Protein AF-A0AA89Q147-F1 (afdb_monomer_lite)

Secondary structure (DSSP, 8-state):
-------BPPPEEEEEEEEEEEEPTT-TTS--EEEEEEEEEEEE--B-S-EEEE--EEEEEE-TT--EEEEEEE--EEEE---

pLDDT: mean 88.02, std 11.11, range [34.19, 97.88]

Structure (mmCIF, N/CA/C/O backbone):
data_AF-A0AA89Q147-F1
#
_entry.id   AF-A0AA89Q147-F1
#
loop_
_atom_site.group_PDB
_atom_site.id
_atom_site.type_symbol
_atom_site.label_atom_id
_atom_site.label_alt_id
_atom_site.label_comp_id
_atom_site.label_asym_id
_atom_site.label_entity_id
_atom_site.label_seq_id
_atom_site.pdbx_PDB_ins_code
_atom_site.Cartn_x
_atom_site.Cartn_y
_atom_site.Cartn_z
_atom_site.occupancy
_atom_site.B_iso_or_equiv
_atom_site.auth_seq_id
_atom_site.auth_comp_id
_atom_site.auth_asym_id
_atom_site.auth_atom_id
_atom_site.pdbx_PDB_model_num
ATOM 1 N N . MET A 1 1 ? -23.655 -8.949 12.780 1.00 34.19 1 MET A N 1
ATOM 2 C CA . MET A 1 1 ? -22.456 -8.680 11.961 1.00 34.19 1 MET A CA 1
ATOM 3 C C . MET A 1 1 ? -21.686 -7.578 12.658 1.00 34.19 1 MET A C 1
ATOM 5 O O . MET A 1 1 ? -22.223 -6.488 12.790 1.00 34.19 1 MET A O 1
ATOM 9 N N . SER A 1 2 ? -20.524 -7.895 13.229 1.00 43.88 2 SER A N 1
ATOM 10 C CA . SER A 1 2 ? -19.676 -6.898 13.887 1.00 43.88 2 SER A CA 1
ATOM 11 C C . SER A 1 2 ? -19.119 -5.982 12.804 1.00 43.88 2 SER A C 1
ATOM 13 O O . SER A 1 2 ? -18.381 -6.449 11.944 1.00 43.88 2 SER A O 1
ATOM 15 N N . SER A 1 3 ? -19.525 -4.714 12.780 1.00 56.97 3 SER A N 1
ATOM 16 C CA . SER A 1 3 ? -18.824 -3.714 11.982 1.00 56.97 3 SER A CA 1
ATOM 17 C C . SER A 1 3 ? -17.451 -3.538 12.618 1.00 56.97 3 SER A C 1
ATOM 19 O O . SER A 1 3 ? -17.375 -2.993 13.723 1.00 56.97 3 SER A O 1
ATOM 21 N N . ASP A 1 4 ? -16.393 -4.031 11.974 1.00 62.47 4 ASP A N 1
ATOM 22 C CA . ASP A 1 4 ? -15.039 -3.795 12.465 1.00 62.47 4 ASP A CA 1
ATOM 23 C C . ASP A 1 4 ? -14.848 -2.300 12.735 1.00 62.47 4 ASP A C 1
ATOM 25 O O . ASP A 1 4 ? -15.313 -1.454 11.953 1.00 62.47 4 ASP A O 1
ATOM 29 N N . PRO A 1 5 ? -14.234 -1.935 13.872 1.00 68.38 5 PRO A N 1
ATOM 30 C CA . PRO A 1 5 ? -14.065 -0.542 14.213 1.00 68.38 5 PRO A CA 1
ATOM 31 C C . PRO A 1 5 ? -13.223 0.107 13.119 1.00 68.38 5 PRO A C 1
ATOM 33 O O . PRO A 1 5 ? -12.048 -0.194 12.960 1.00 68.38 5 PRO A O 1
ATOM 36 N N . GLN A 1 6 ? -13.821 1.026 12.359 1.00 84.19 6 GLN A N 1
ATOM 37 C CA . GLN A 1 6 ? -13.076 1.791 11.366 1.00 84.19 6 GLN A CA 1
ATOM 38 C C . GLN A 1 6 ? -12.031 2.650 12.108 1.00 84.19 6 GLN A C 1
ATOM 40 O O . GLN A 1 6 ? -12.388 3.653 12.737 1.00 84.19 6 GLN A O 1
ATOM 45 N N . LEU A 1 7 ? -10.769 2.205 12.114 1.00 94.44 7 LEU A N 1
ATOM 46 C CA . LEU A 1 7 ? -9.650 2.879 12.791 1.00 94.44 7 LEU A CA 1
ATOM 47 C C . LEU A 1 7 ? -8.959 3.904 11.886 1.00 94.44 7 LEU A C 1
ATOM 49 O O . LEU A 1 7 ? -8.338 4.840 12.380 1.00 94.44 7 LEU A O 1
ATOM 53 N N . ILE A 1 8 ? -9.101 3.755 10.569 1.00 93.38 8 ILE A N 1
ATOM 54 C CA . ILE A 1 8 ? -8.544 4.635 9.536 1.00 93.38 8 ILE A CA 1
ATOM 55 C C . ILE A 1 8 ? -9.654 5.151 8.613 1.00 93.38 8 ILE A C 1
ATOM 57 O O . ILE A 1 8 ? -10.732 4.563 8.528 1.00 93.38 8 ILE A O 1
ATOM 61 N N . ARG A 1 9 ? -9.427 6.253 7.897 1.00 93.69 9 ARG A N 1
ATOM 62 C CA . ARG A 1 9 ? -10.293 6.633 6.763 1.00 93.69 9 ARG A CA 1
ATOM 63 C C . ARG A 1 9 ? -10.196 5.589 5.644 1.00 93.69 9 ARG A C 1
ATOM 65 O O . ARG A 1 9 ? -9.217 4.849 5.574 1.00 93.69 9 ARG A O 1
ATOM 72 N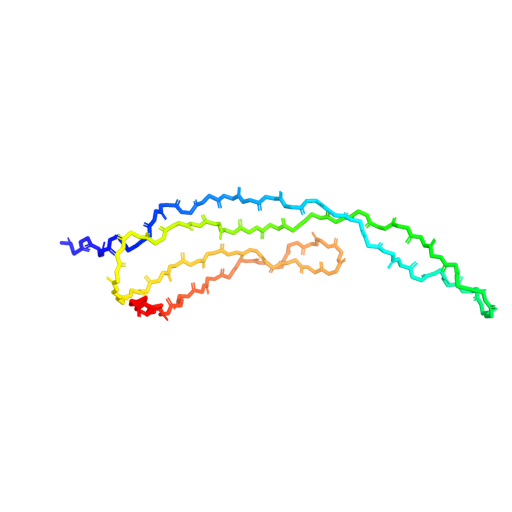 N . THR A 1 10 ? -11.192 5.535 4.761 1.00 90.50 10 THR A N 1
ATOM 73 C CA . THR A 1 10 ? -11.059 4.762 3.518 1.00 90.50 10 THR A CA 1
ATOM 74 C C . THR A 1 10 ? -9.782 5.212 2.803 1.00 90.50 10 THR A C 1
ATOM 76 O O . THR A 1 10 ? -9.641 6.418 2.598 1.00 90.50 10 THR A O 1
ATOM 79 N N . PRO A 1 11 ? -8.835 4.304 2.500 1.00 91.94 11 PRO A N 1
ATOM 80 C CA . PRO A 1 11 ? -7.607 4.692 1.829 1.00 91.94 11 PRO A CA 1
ATOM 81 C C . PRO A 1 11 ? -7.872 5.254 0.434 1.00 91.94 11 PRO A C 1
ATOM 83 O O . PRO A 1 11 ? -8.761 4.788 -0.278 1.00 91.94 11 PRO A O 1
ATOM 86 N N . GLU A 1 12 ? -7.058 6.221 0.042 1.00 94.00 12 GLU A N 1
ATOM 87 C CA . GLU A 1 12 ? -7.033 6.806 -1.293 1.00 94.00 12 GLU A CA 1
ATOM 88 C C . GLU A 1 12 ? -5.769 6.340 -2.023 1.00 94.00 12 GLU A C 1
ATOM 90 O O . GLU A 1 12 ? -4.753 6.032 -1.394 1.00 94.00 12 GLU A O 1
ATOM 95 N N . ILE A 1 13 ? -5.839 6.256 -3.352 1.00 92.44 13 ILE A N 1
ATOM 96 C CA . ILE A 1 13 ? -4.669 5.952 -4.180 1.00 92.44 13 ILE A CA 1
ATOM 97 C C . ILE A 1 13 ? -3.898 7.252 -4.394 1.00 92.44 13 ILE A C 1
ATOM 99 O O . ILE A 1 13 ? -4.444 8.217 -4.924 1.00 92.44 13 ILE A O 1
ATOM 103 N N . GLU A 1 14 ? -2.627 7.255 -4.014 1.00 94.44 14 GLU A N 1
ATOM 104 C CA . GLU A 1 14 ? -1.682 8.331 -4.297 1.00 94.44 14 GLU A CA 1
ATOM 105 C C . GLU A 1 14 ? -0.644 7.828 -5.302 1.00 94.44 14 GLU A C 1
ATOM 107 O O . GLU A 1 14 ? -0.085 6.743 -5.135 1.00 94.44 14 GLU A O 1
ATOM 112 N N . VAL A 1 15 ? -0.402 8.611 -6.355 1.00 93.62 15 VAL A N 1
ATOM 113 C CA . VAL A 1 15 ? 0.629 8.328 -7.358 1.00 93.62 15 VAL A CA 1
ATOM 114 C C . VAL A 1 15 ? 1.701 9.400 -7.254 1.00 93.62 15 VAL A C 1
ATOM 116 O O . VAL A 1 15 ? 1.402 10.588 -7.381 1.00 93.62 15 VAL A O 1
ATOM 119 N N . VAL A 1 16 ? 2.941 8.982 -7.020 1.00 92.31 16 VAL A N 1
ATOM 120 C CA . VAL A 1 16 ? 4.101 9.874 -6.947 1.00 92.31 16 VAL A CA 1
ATOM 121 C C . VAL A 1 16 ? 4.982 9.618 -8.156 1.00 92.31 16 VAL A C 1
ATOM 123 O O . VAL A 1 16 ? 5.509 8.522 -8.336 1.00 92.31 16 VAL A O 1
ATOM 126 N N . GLU A 1 17 ? 5.144 10.637 -8.992 1.00 93.44 17 GLU A N 1
ATOM 127 C CA . GLU A 1 17 ? 6.023 10.579 -10.156 1.00 93.44 17 GLU A CA 1
ATOM 128 C C . GLU A 1 17 ? 7.421 11.085 -9.803 1.00 93.44 17 GLU A C 1
ATOM 130 O O . GLU A 1 17 ? 7.583 12.091 -9.110 1.00 93.44 17 GLU A O 1
ATOM 135 N N . GLY A 1 18 ? 8.440 10.405 -10.317 1.00 88.88 18 GLY A N 1
ATOM 136 C CA . GLY A 1 18 ? 9.828 10.769 -10.086 1.00 88.88 18 GLY A CA 1
ATOM 137 C C . GLY A 1 18 ? 10.723 10.483 -11.280 1.00 88.88 18 GLY A C 1
ATOM 138 O O . GLY A 1 18 ? 10.313 9.919 -12.299 1.00 88.88 18 GLY A O 1
ATOM 139 N N . VAL A 1 19 ? 11.977 10.907 -11.146 1.00 89.12 19 VAL A N 1
ATOM 140 C CA . VAL A 1 19 ? 13.033 10.676 -12.129 1.00 89.12 19 VAL A CA 1
ATOM 141 C C . VAL A 1 19 ? 14.251 10.130 -11.400 1.00 89.12 19 VAL A C 1
ATOM 143 O O . VAL A 1 19 ? 14.755 10.782 -10.487 1.00 89.12 19 VAL A O 1
ATOM 146 N N . HIS A 1 20 ? 14.737 8.957 -11.804 1.00 84.44 20 HIS A N 1
ATOM 147 C CA . HIS A 1 20 ? 15.952 8.362 -11.248 1.00 84.44 20 HIS A CA 1
ATOM 148 C C . HIS A 1 20 ? 17.056 8.293 -12.319 1.00 84.44 20 HIS A C 1
ATOM 150 O O . HIS A 1 20 ? 16.766 7.891 -13.452 1.00 84.44 20 HIS A O 1
ATOM 156 N N . PRO A 1 21 ? 18.308 8.696 -12.013 1.00 87.31 21 PRO A N 1
ATOM 157 C CA . PRO A 1 21 ? 19.449 8.408 -12.878 1.00 87.31 21 PRO A CA 1
ATOM 158 C C . PRO A 1 21 ? 19.728 6.904 -12.989 1.00 87.31 21 PRO A C 1
ATOM 160 O O . PRO A 1 21 ? 19.851 6.212 -11.981 1.00 87.31 21 PRO A O 1
ATOM 163 N N . LEU A 1 22 ? 19.905 6.430 -14.217 1.00 84.62 22 LEU A N 1
ATOM 164 C CA . LEU A 1 22 ? 20.413 5.107 -14.554 1.00 84.62 22 LEU A CA 1
ATOM 165 C C . LEU A 1 22 ? 21.820 5.243 -15.144 1.00 84.62 22 LEU A C 1
ATOM 167 O O . LEU A 1 22 ? 22.010 6.069 -16.041 1.00 84.62 22 LEU A O 1
ATOM 171 N N . PRO A 1 23 ? 22.806 4.454 -14.687 1.00 83.94 23 PRO A N 1
ATOM 172 C CA . PRO A 1 23 ? 24.125 4.429 -15.305 1.00 83.94 23 PRO A CA 1
ATOM 173 C C . PRO A 1 23 ? 24.021 4.065 -16.784 1.00 83.94 23 PRO A C 1
ATOM 175 O O . PRO A 1 23 ? 23.279 3.152 -17.151 1.00 83.94 23 PRO A O 1
ATOM 178 N N . LYS A 1 24 ? 24.789 4.752 -17.627 1.00 83.88 24 LYS A N 1
ATOM 179 C CA . LYS A 1 24 ? 24.880 4.401 -19.040 1.00 83.88 24 LYS A CA 1
ATOM 180 C C . LYS A 1 24 ? 25.900 3.278 -19.227 1.00 83.88 24 LYS A C 1
ATOM 182 O O . LYS A 1 24 ? 27.057 3.405 -18.832 1.00 83.88 24 LYS A O 1
ATOM 187 N N . GLU A 1 25 ? 25.481 2.161 -19.818 1.00 80.19 25 GLU A N 1
ATOM 188 C CA . GLU A 1 25 ? 26.412 1.075 -20.138 1.00 80.19 25 GLU A CA 1
ATOM 189 C C . GLU A 1 25 ? 27.471 1.550 -21.149 1.00 80.19 25 GLU A C 1
ATOM 191 O O . GLU A 1 25 ? 27.171 2.274 -22.099 1.00 80.19 25 GLU A O 1
ATOM 196 N N . GLY A 1 26 ? 28.728 1.145 -20.942 1.00 79.06 26 GLY A N 1
ATOM 197 C CA . GLY A 1 26 ? 29.842 1.455 -21.846 1.00 79.06 26 GLY A CA 1
ATOM 198 C C . GLY A 1 26 ? 30.577 2.775 -21.584 1.00 79.06 26 GLY A C 1
ATOM 199 O O . GLY A 1 26 ? 31.484 3.109 -22.344 1.00 79.06 26 GLY A O 1
ATOM 200 N N . THR A 1 27 ? 30.250 3.519 -20.521 1.00 74.12 27 THR A N 1
ATOM 201 C CA . THR A 1 27 ? 30.940 4.777 -20.170 1.00 74.12 27 THR A CA 1
ATOM 202 C C . THR A 1 27 ? 31.941 4.591 -19.027 1.00 74.12 27 THR A C 1
ATOM 204 O O . THR A 1 27 ? 31.880 5.258 -17.993 1.00 74.12 27 THR A O 1
ATOM 207 N N . GLU A 1 28 ? 32.883 3.662 -19.187 1.00 76.06 28 GLU A N 1
ATOM 208 C CA . GLU A 1 28 ? 33.956 3.472 -18.206 1.00 76.06 28 GLU A CA 1
ATOM 209 C C . GLU A 1 28 ? 34.826 4.739 -18.09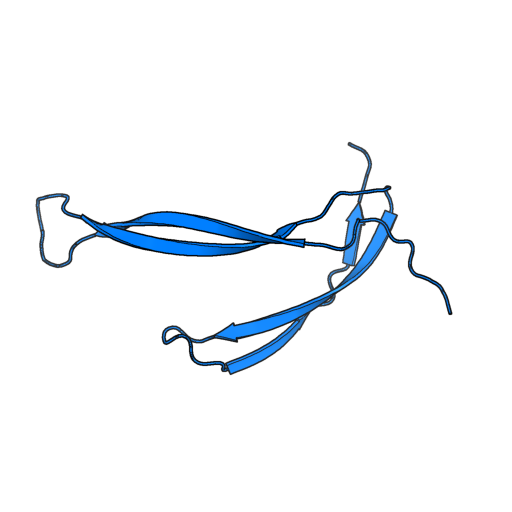4 1.00 76.06 28 GLU A C 1
ATOM 211 O O . GLU A 1 28 ? 35.283 5.304 -19.088 1.00 76.06 28 GLU A O 1
ATOM 216 N N . GLY A 1 29 ? 35.038 5.221 -16.865 1.00 72.69 29 GLY A N 1
ATOM 217 C CA . GLY A 1 29 ? 35.866 6.400 -16.585 1.00 72.69 29 GLY A CA 1
ATOM 218 C C . GLY A 1 29 ? 35.170 7.760 -16.729 1.00 72.69 29 GLY A C 1
ATOM 219 O O . GLY A 1 29 ? 35.812 8.785 -16.490 1.00 72.69 29 GLY A O 1
ATOM 220 N N . ARG A 1 30 ? 33.872 7.805 -17.072 1.00 75.38 30 ARG A N 1
ATOM 221 C CA . ARG A 1 30 ? 33.055 9.034 -17.060 1.00 75.38 30 ARG A CA 1
ATOM 222 C C . ARG A 1 30 ? 31.673 8.751 -16.459 1.00 75.38 30 ARG A C 1
ATOM 224 O O . ARG A 1 30 ? 31.005 7.837 -16.930 1.00 75.38 30 ARG A O 1
ATOM 231 N N . PRO A 1 31 ? 31.216 9.509 -15.445 1.00 69.81 31 PRO A N 1
ATOM 232 C CA . PRO A 1 31 ? 29.897 9.306 -14.856 1.00 69.81 31 PRO A CA 1
ATOM 233 C C . PRO A 1 31 ? 28.814 9.867 -15.789 1.00 69.81 31 PRO A C 1
ATOM 235 O O . PRO A 1 31 ? 28.334 10.983 -15.604 1.00 69.81 31 PRO A O 1
ATOM 238 N N . GLU A 1 32 ? 28.457 9.104 -16.820 1.00 84.94 32 GLU A N 1
ATOM 239 C CA . GLU A 1 32 ? 27.300 9.386 -17.667 1.00 84.94 32 GLU A CA 1
ATOM 240 C C . GLU A 1 32 ? 26.078 8.609 -17.168 1.00 84.94 32 GLU A C 1
ATOM 242 O O . GLU A 1 32 ? 26.167 7.451 -16.749 1.00 84.94 32 GLU A O 1
ATOM 247 N N . PHE A 1 33 ? 24.918 9.258 -17.215 1.00 83.44 33 PHE A N 1
ATOM 248 C CA . PHE A 1 33 ? 23.648 8.682 -16.797 1.00 83.44 33 PHE A CA 1
ATOM 249 C C . PHE A 1 33 ? 22.530 9.079 -17.759 1.00 83.44 33 PHE A C 1
ATOM 251 O O . PHE A 1 33 ? 22.540 10.167 -18.338 1.00 83.44 33 PHE A O 1
ATOM 258 N N . GLU A 1 34 ? 21.546 8.200 -17.890 1.00 87.69 34 GLU A N 1
ATOM 259 C CA . GLU A 1 34 ? 20.250 8.489 -18.498 1.00 87.69 34 GLU A CA 1
ATOM 260 C C . GLU A 1 34 ? 19.203 8.663 -17.396 1.00 87.69 34 GLU A C 1
ATOM 262 O O . GLU A 1 34 ? 19.400 8.234 -16.261 1.00 87.69 34 GLU A O 1
ATOM 267 N N . THR A 1 35 ? 18.088 9.325 -17.691 1.00 86.50 35 THR A N 1
ATOM 268 C CA . THR A 1 35 ? 17.012 9.513 -16.715 1.00 86.50 35 THR A CA 1
ATOM 269 C C . THR A 1 35 ? 15.829 8.619 -17.043 1.00 86.50 35 THR A C 1
ATOM 271 O O . THR A 1 35 ? 15.313 8.622 -18.159 1.00 86.50 35 THR A O 1
ATOM 274 N N . GLN A 1 36 ? 15.363 7.866 -16.049 1.00 85.12 36 GLN A N 1
ATOM 275 C CA . GLN A 1 36 ? 14.153 7.063 -16.159 1.00 85.12 36 GLN A CA 1
ATOM 276 C C . GLN A 1 36 ? 13.041 7.684 -15.319 1.00 85.12 36 GLN A C 1
ATOM 278 O O . GLN A 1 36 ? 13.215 7.938 -14.127 1.00 85.12 36 GLN A O 1
ATOM 283 N N . ARG A 1 37 ? 11.884 7.915 -15.949 1.00 89.56 37 ARG A N 1
ATOM 284 C CA . ARG A 1 37 ? 10.652 8.281 -15.241 1.00 89.56 37 ARG A CA 1
ATOM 285 C C . ARG A 1 37 ? 10.057 7.047 -14.576 1.00 89.56 37 ARG A C 1
ATOM 287 O O . ARG A 1 37 ? 9.967 5.996 -15.211 1.00 89.56 37 ARG A O 1
ATOM 294 N N . TYR A 1 38 ? 9.605 7.201 -13.342 1.00 87.88 38 TYR A N 1
ATOM 295 C CA . TYR A 1 38 ? 8.862 6.175 -12.617 1.00 87.88 38 TYR A CA 1
ATOM 296 C C . TYR A 1 38 ? 7.622 6.780 -11.950 1.00 87.88 38 TYR A C 1
ATOM 298 O O . TYR A 1 38 ? 7.528 7.998 -11.793 1.00 87.88 38 TYR A O 1
ATOM 306 N N . ALA A 1 39 ? 6.670 5.916 -11.596 1.00 88.50 39 ALA A N 1
ATOM 307 C CA . ALA A 1 39 ? 5.456 6.278 -10.875 1.00 88.50 39 ALA A CA 1
ATOM 308 C C . ALA A 1 39 ? 5.198 5.249 -9.769 1.00 88.50 39 ALA A C 1
ATOM 310 O O . ALA A 1 39 ? 4.845 4.098 -10.050 1.00 88.50 39 ALA A O 1
ATOM 311 N N . ASP A 1 40 ? 5.362 5.671 -8.521 1.00 89.88 40 ASP A N 1
ATOM 312 C CA . ASP A 1 40 ? 5.072 4.853 -7.350 1.00 89.88 40 ASP A CA 1
ATOM 313 C C . ASP A 1 40 ? 3.603 5.005 -6.960 1.00 89.88 40 ASP A C 1
ATOM 315 O O . ASP A 1 40 ? 3.047 6.100 -7.006 1.00 89.88 40 ASP A O 1
ATOM 319 N N . HIS A 1 41 ? 2.969 3.892 -6.595 1.00 90.31 41 HIS A N 1
ATOM 320 C CA . HIS A 1 41 ? 1.556 3.846 -6.230 1.00 90.31 41 HIS A CA 1
ATOM 321 C C . HIS A 1 41 ? 1.429 3.457 -4.760 1.00 90.31 41 HIS A C 1
ATOM 323 O O . HIS A 1 41 ? 1.891 2.390 -4.352 1.00 90.31 41 HIS A O 1
ATOM 329 N N . TYR A 1 42 ? 0.765 4.302 -3.978 1.00 92.19 42 TYR A N 1
ATOM 330 C CA . TYR A 1 42 ? 0.563 4.115 -2.547 1.00 92.19 42 TYR A CA 1
ATOM 331 C C . TYR A 1 42 ? -0.924 4.097 -2.208 1.00 92.19 42 TYR A C 1
ATOM 333 O O . TYR A 1 42 ? -1.725 4.814 -2.806 1.00 92.19 42 TYR A O 1
ATOM 341 N N . TRP A 1 43 ? -1.285 3.326 -1.184 1.00 92.00 43 TRP A N 1
ATOM 342 C CA . TRP A 1 43 ? -2.527 3.552 -0.453 1.00 92.00 43 TRP A CA 1
ATOM 343 C C . TRP A 1 43 ? -2.240 4.469 0.727 1.00 92.00 43 TRP A C 1
ATOM 345 O O . TRP A 1 43 ? -1.491 4.106 1.636 1.00 92.00 43 TRP A O 1
ATOM 355 N N . ARG A 1 44 ? -2.857 5.647 0.730 1.00 94.88 44 ARG A N 1
ATOM 356 C CA . ARG A 1 44 ? -2.731 6.627 1.807 1.00 94.88 44 ARG A CA 1
ATOM 357 C C . ARG A 1 44 ? -4.013 6.712 2.609 1.00 94.88 44 ARG A C 1
ATOM 359 O O . ARG A 1 44 ? -5.111 6.688 2.068 1.00 94.88 44 ARG A O 1
ATOM 366 N N . THR A 1 45 ? -3.879 6.851 3.921 1.00 93.94 45 THR A N 1
ATOM 367 C CA . THR A 1 45 ? -5.014 7.041 4.825 1.00 93.94 45 THR A CA 1
ATOM 368 C C . THR A 1 45 ? -4.625 7.907 6.022 1.00 93.94 45 THR A C 1
ATOM 370 O O . THR A 1 45 ? -3.457 8.231 6.229 1.00 93.94 45 THR A O 1
ATOM 373 N N . THR A 1 46 ? -5.615 8.286 6.824 1.00 95.00 46 THR A N 1
ATOM 374 C CA . THR A 1 46 ? -5.437 8.994 8.093 1.00 95.00 46 THR A CA 1
ATOM 375 C C . THR A 1 46 ? -6.016 8.160 9.224 1.00 95.00 46 THR A C 1
ATOM 377 O O . THR A 1 46 ? -7.162 7.702 9.140 1.00 95.00 46 THR A O 1
ATOM 380 N N . VAL A 1 47 ? -5.239 8.002 10.296 1.00 94.56 47 VAL A N 1
ATOM 381 C CA . VAL A 1 47 ? -5.686 7.381 11.546 1.00 94.56 47 VAL A CA 1
ATOM 382 C C . VAL A 1 47 ? -6.804 8.221 12.165 1.00 94.56 47 VAL A C 1
ATOM 384 O O . VAL A 1 47 ? -6.687 9.438 12.286 1.00 94.56 47 VAL A O 1
ATOM 387 N N . LYS A 1 48 ? -7.907 7.573 12.546 1.00 94.69 48 LYS 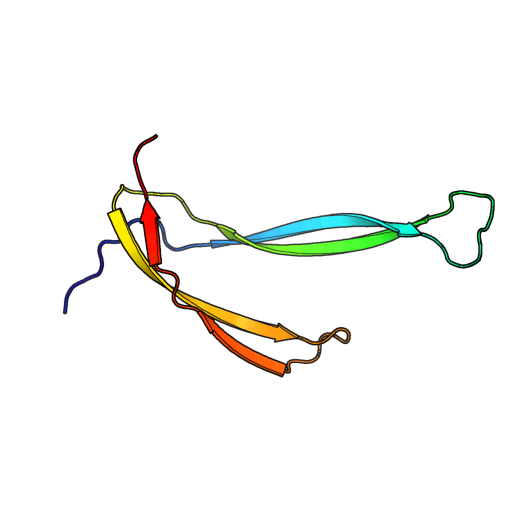A N 1
ATOM 388 C CA . LYS A 1 48 ? -9.032 8.190 13.265 1.00 94.69 48 LYS A CA 1
ATOM 389 C C . LYS A 1 48 ? -8.953 7.960 14.771 1.00 94.69 48 LYS A C 1
ATOM 391 O O . LYS A 1 48 ? -9.402 8.813 15.527 1.00 94.69 48 LYS A O 1
ATOM 396 N N . ARG A 1 49 ? -8.469 6.789 15.193 1.00 94.12 49 ARG A N 1
ATOM 397 C CA . ARG A 1 49 ? -8.404 6.374 16.601 1.00 94.12 49 ARG A CA 1
ATOM 398 C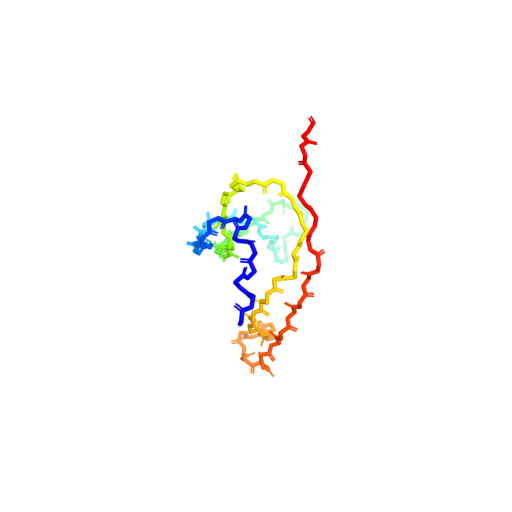 C . ARG A 1 49 ? -7.442 5.191 16.793 1.00 94.12 49 ARG A C 1
ATOM 400 O O . ARG A 1 49 ? -7.286 4.415 15.846 1.00 94.12 49 ARG A O 1
ATOM 407 N N . PRO A 1 50 ? -6.864 5.020 17.994 1.00 95.81 50 PRO A N 1
ATOM 408 C CA . PRO A 1 50 ? -6.103 3.827 18.362 1.00 95.81 50 PRO A CA 1
ATOM 409 C C . PRO A 1 50 ? -6.948 2.548 18.307 1.00 95.81 50 PRO A C 1
ATOM 411 O O . PRO A 1 50 ? -8.180 2.589 18.392 1.00 95.81 50 PRO A O 1
ATOM 414 N N . GLY A 1 51 ? -6.285 1.398 18.193 1.00 95.00 51 GLY A N 1
ATOM 415 C CA . GLY A 1 51 ? -6.937 0.091 18.208 1.00 95.00 51 GLY A CA 1
ATOM 416 C C . GLY A 1 51 ? -6.156 -0.993 17.472 1.00 95.00 51 GLY A C 1
ATOM 417 O O . GLY A 1 51 ? -5.029 -0.786 17.026 1.00 95.00 51 GLY A O 1
ATOM 418 N N . LYS A 1 52 ? -6.776 -2.168 17.343 1.00 94.88 52 LYS A N 1
ATOM 419 C CA . LYS A 1 52 ? -6.215 -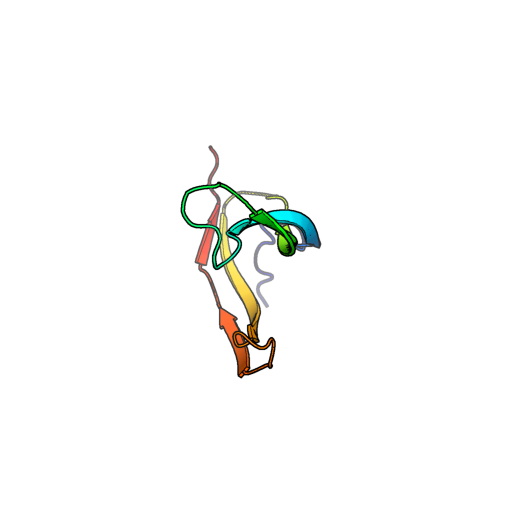3.336 16.654 1.00 94.88 52 LYS A CA 1
ATOM 420 C C . LYS A 1 52 ? -7.227 -3.871 15.656 1.00 94.88 52 LYS A C 1
ATOM 422 O O . LYS A 1 52 ? -8.404 -3.980 15.995 1.00 94.88 52 LYS A O 1
ATOM 427 N N . VAL A 1 53 ? -6.786 -4.182 14.443 1.00 93.38 53 VAL A N 1
ATOM 428 C CA . VAL A 1 53 ? -7.669 -4.634 13.360 1.00 93.38 53 VAL A CA 1
ATOM 429 C C . VAL A 1 53 ? -6.879 -5.407 12.304 1.00 93.38 53 VAL A C 1
ATOM 431 O O . VAL A 1 53 ? -5.696 -5.139 12.088 1.00 93.38 53 VAL A O 1
ATOM 434 N N . VAL A 1 54 ? -7.535 -6.364 11.648 1.00 92.94 54 VAL A N 1
ATOM 435 C CA . VAL A 1 54 ? -7.022 -7.006 10.431 1.00 92.94 54 VAL A CA 1
ATOM 436 C C . VAL A 1 54 ? -7.572 -6.245 9.231 1.00 92.94 54 VAL A C 1
ATOM 438 O O . VAL A 1 54 ? -8.781 -6.057 9.128 1.00 92.94 54 VAL A O 1
ATOM 441 N N . TYR A 1 55 ? -6.700 -5.800 8.331 1.00 90.00 55 TYR A N 1
ATOM 442 C CA . TYR A 1 55 ? -7.126 -5.266 7.035 1.00 90.00 55 TYR A CA 1
ATOM 443 C C . TYR A 1 55 ? -6.961 -6.317 5.952 1.00 90.00 55 TYR A C 1
ATOM 445 O O . TYR A 1 55 ? -6.157 -7.225 6.103 1.00 90.00 55 TYR A O 1
ATOM 453 N N . HIS A 1 56 ? -7.688 -6.156 4.851 1.00 90.88 56 HIS A N 1
ATOM 454 C CA . HIS A 1 56 ? -7.629 -7.051 3.702 1.00 90.88 56 HIS A CA 1
ATOM 455 C C . HIS A 1 56 ? -7.151 -6.264 2.484 1.00 90.88 56 HIS A C 1
ATOM 457 O O . HIS A 1 56 ? -7.860 -5.381 1.995 1.00 90.88 56 HIS A O 1
ATOM 463 N N . PHE A 1 57 ? -5.949 -6.568 1.999 1.00 89.25 57 PHE A N 1
ATOM 464 C CA . PHE A 1 57 ? -5.374 -5.948 0.807 1.00 89.25 57 PHE A CA 1
ATOM 465 C C . PHE A 1 57 ? -5.320 -6.953 -0.333 1.00 89.25 57 PHE A C 1
ATOM 467 O O . PHE A 1 57 ? -4.916 -8.094 -0.143 1.00 89.25 57 PHE A O 1
ATOM 474 N N . SER A 1 58 ? -5.688 -6.516 -1.535 1.00 92.62 58 SER A N 1
ATOM 475 C CA . SER A 1 58 ? -5.523 -7.290 -2.766 1.00 92.62 58 SER A CA 1
ATOM 476 C C . SER A 1 58 ? -4.659 -6.505 -3.739 1.00 92.62 58 SER A C 1
ATOM 478 O O . SER A 1 58 ? -4.898 -5.319 -3.961 1.00 92.62 58 SER A O 1
ATOM 480 N N . PHE A 1 59 ? -3.661 -7.156 -4.323 1.00 92.56 59 PHE A N 1
ATOM 481 C CA . PHE A 1 59 ? -2.779 -6.539 -5.309 1.00 92.56 59 PHE A CA 1
ATOM 482 C C . PHE A 1 59 ? -2.360 -7.536 -6.386 1.00 92.56 59 PHE A C 1
ATOM 484 O O . PHE A 1 59 ? -2.424 -8.753 -6.207 1.00 92.56 59 PHE A O 1
ATOM 491 N N . GLN A 1 60 ? -1.957 -7.001 -7.536 1.00 95.12 60 GLN A N 1
ATOM 492 C CA . GLN A 1 60 ? -1.451 -7.796 -8.648 1.00 95.12 60 GLN A CA 1
ATOM 493 C C . GLN A 1 60 ? 0.059 -8.008 -8.537 1.00 95.12 60 GLN A C 1
ATOM 495 O O . GLN A 1 60 ? 0.789 -7.121 -8.094 1.00 95.12 60 GLN A O 1
ATOM 500 N N . ILE A 1 61 ? 0.529 -9.154 -9.017 1.00 95.69 61 ILE A N 1
ATOM 501 C CA . ILE A 1 61 ? 1.950 -9.422 -9.238 1.00 95.69 61 ILE A CA 1
ATOM 502 C C . ILE A 1 61 ? 2.228 -9.327 -10.735 1.00 95.69 61 ILE A C 1
ATOM 504 O O . ILE A 1 61 ? 1.577 -10.002 -11.537 1.00 95.69 61 ILE A O 1
ATOM 508 N N . LEU A 1 62 ? 3.208 -8.505 -11.105 1.00 94.38 62 LEU A N 1
ATOM 509 C CA . LEU A 1 62 ? 3.713 -8.381 -12.470 1.00 94.38 62 LEU A CA 1
ATOM 510 C C . LEU A 1 62 ? 5.147 -8.919 -12.542 1.00 94.38 62 LEU A C 1
ATOM 512 O O . LEU A 1 62 ? 5.901 -8.796 -11.578 1.00 94.38 62 LEU A O 1
ATOM 516 N N . ASP A 1 63 ? 5.547 -9.489 -13.679 1.00 93.75 63 ASP A N 1
ATOM 517 C CA . ASP A 1 63 ? 6.968 -9.760 -13.933 1.00 93.75 63 ASP A CA 1
ATOM 518 C C . ASP A 1 63 ? 7.734 -8.511 -14.401 1.00 93.75 63 ASP A C 1
ATOM 520 O O . ASP A 1 63 ? 7.171 -7.433 -14.602 1.00 93.75 63 ASP A O 1
ATOM 524 N N . ARG A 1 64 ? 9.043 -8.673 -14.641 1.00 88.81 64 ARG A N 1
ATOM 525 C CA . ARG A 1 64 ? 9.927 -7.612 -15.156 1.00 88.81 64 ARG A CA 1
ATOM 526 C C . ARG A 1 64 ? 9.497 -7.030 -16.512 1.00 88.81 64 ARG A C 1
ATOM 528 O O . ARG A 1 64 ? 9.943 -5.950 -16.879 1.00 88.81 64 ARG A O 1
ATOM 535 N N . HIS A 1 65 ? 8.657 -7.738 -17.265 1.00 92.75 65 HIS A N 1
ATOM 536 C CA . HIS A 1 65 ? 8.107 -7.299 -18.546 1.00 92.75 65 HIS A CA 1
ATOM 537 C C . HIS A 1 65 ? 6.694 -6.711 -18.396 1.00 92.75 65 HIS A C 1
ATOM 539 O O . HIS A 1 65 ? 6.024 -6.473 -19.399 1.00 92.75 65 HIS A O 1
ATOM 545 N N . ARG A 1 66 ? 6.253 -6.442 -17.156 1.00 88.81 66 ARG A N 1
ATOM 546 C CA . ARG A 1 66 ? 4.921 -5.928 -16.803 1.00 88.81 66 ARG A CA 1
ATOM 547 C C . ARG A 1 66 ? 3.778 -6.870 -17.192 1.00 88.81 66 ARG A C 1
ATOM 549 O O . ARG A 1 66 ? 2.644 -6.429 -17.359 1.00 88.81 66 ARG A O 1
ATOM 556 N N . GLN A 1 67 ? 4.048 -8.168 -17.311 1.00 96.38 67 GLN A N 1
ATOM 557 C CA . GLN A 1 67 ? 3.004 -9.157 -17.559 1.00 96.38 67 GLN A CA 1
ATOM 558 C C . GLN A 1 67 ? 2.379 -9.615 -16.245 1.00 96.38 67 GLN A C 1
ATOM 560 O O . GLN A 1 67 ? 3.095 -10.007 -15.321 1.00 96.38 67 GLN A O 1
ATOM 565 N N . LEU A 1 68 ? 1.046 -9.616 -16.192 1.00 96.69 68 LEU A N 1
ATOM 566 C CA . LEU A 1 68 ? 0.284 -10.112 -15.049 1.00 96.69 68 LEU A CA 1
ATOM 567 C C . LEU A 1 68 ? 0.599 -11.588 -14.783 1.00 96.69 68 LEU A C 1
ATOM 569 O O . LEU A 1 68 ? 0.477 -12.426 -15.676 1.00 96.69 68 LEU A O 1
ATOM 573 N N . LYS A 1 69 ? 0.986 -11.901 -13.544 1.00 97.88 69 LYS A N 1
ATOM 574 C CA . LYS A 1 69 ? 1.211 -13.272 -13.058 1.00 97.88 69 LYS A CA 1
ATOM 575 C C . LYS A 1 69 ? 0.121 -13.760 -12.116 1.00 97.88 69 LYS A C 1
ATOM 577 O O . LYS A 1 69 ? -0.014 -14.962 -11.925 1.00 97.88 69 LYS A O 1
ATOM 582 N N . GLY A 1 70 ? -0.677 -12.846 -11.575 1.00 97.44 70 GLY A N 1
ATOM 583 C CA . GLY A 1 70 ? -1.841 -13.173 -10.767 1.00 97.44 70 GLY A CA 1
ATOM 584 C C . GLY A 1 70 ? -2.172 -12.080 -9.766 1.00 97.44 70 GLY A C 1
ATOM 585 O O . GLY A 1 70 ? -1.562 -11.008 -9.763 1.00 97.44 70 GLY A O 1
ATOM 586 N N . TYR A 1 71 ? -3.132 -12.395 -8.905 1.00 97.12 71 TYR A N 1
ATOM 587 C CA . TYR A 1 71 ? -3.561 -11.559 -7.794 1.00 97.12 71 TYR A CA 1
ATOM 588 C C . TYR A 1 71 ? -3.271 -12.280 -6.485 1.00 97.12 71 TYR A C 1
ATOM 590 O O . TYR A 1 71 ? -3.421 -13.499 -6.396 1.00 97.12 71 TYR A O 1
ATOM 598 N N . VAL A 1 72 ? -2.851 -11.522 -5.481 1.00 96.44 72 VAL A N 1
ATOM 599 C CA . VAL A 1 72 ? -2.557 -12.023 -4.140 1.00 96.44 72 VAL A CA 1
ATOM 600 C C . VAL A 1 72 ? -3.346 -11.196 -3.139 1.00 96.44 72 VAL A C 1
ATOM 602 O O . VAL A 1 72 ? -3.505 -9.985 -3.312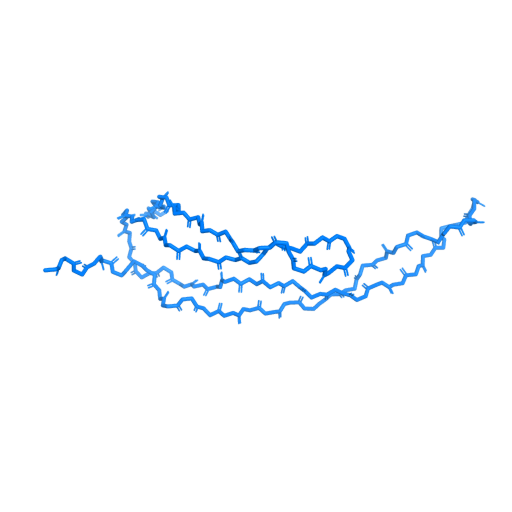 1.00 96.44 72 VAL A O 1
ATOM 605 N N . GLN A 1 73 ? -3.832 -11.866 -2.097 1.00 95.94 73 GLN A N 1
ATOM 606 C CA . GLN A 1 73 ? -4.421 -11.221 -0.935 1.00 95.94 73 GLN A CA 1
ATOM 607 C C . GLN A 1 73 ? -3.446 -11.284 0.242 1.00 95.94 73 GLN A C 1
ATOM 609 O O . GLN A 1 73 ? -2.762 -12.290 0.443 1.00 95.94 73 GLN A O 1
ATOM 614 N N . TRP A 1 74 ? -3.394 -10.209 1.018 1.00 93.12 74 TRP A N 1
ATOM 615 C CA . TRP A 1 74 ? -2.632 -10.125 2.252 1.00 93.12 74 TRP A CA 1
ATOM 616 C C . TRP A 1 74 ? -3.484 -9.506 3.355 1.00 93.12 74 TRP A C 1
ATOM 618 O O . TRP A 1 74 ? -4.055 -8.429 3.168 1.00 93.12 74 TRP A O 1
ATOM 628 N N . ASP A 1 75 ? -3.519 -10.186 4.502 1.00 95.38 75 ASP A N 1
ATOM 629 C CA . ASP A 1 75 ? -4.361 -9.832 5.642 1.00 95.38 75 ASP A CA 1
ATOM 630 C C . ASP A 1 75 ? -3.513 -9.414 6.862 1.00 95.38 75 ASP A C 1
ATOM 632 O O . ASP A 1 75 ? -3.348 -10.196 7.804 1.00 95.38 75 ASP A O 1
ATOM 636 N N . PRO A 1 76 ? -2.885 -8.222 6.864 1.00 93.00 76 PRO A N 1
ATOM 637 C CA . PRO A 1 76 ? -2.057 -7.796 7.982 1.00 93.00 76 PRO A CA 1
ATOM 638 C C . PRO A 1 76 ? -2.886 -7.494 9.227 1.00 93.00 76 PRO A C 1
ATOM 640 O O . PRO A 1 76 ? -3.888 -6.776 9.180 1.00 93.00 76 PRO A O 1
ATOM 643 N N . PHE A 1 77 ? -2.380 -7.952 10.371 1.00 94.75 77 PHE A N 1
ATOM 644 C CA . PHE A 1 77 ? -2.829 -7.494 11.679 1.00 94.75 77 PHE A CA 1
ATOM 645 C C . PHE A 1 77 ? -2.092 -6.203 12.054 1.00 94.75 77 PHE A C 1
ATOM 647 O O . PHE A 1 77 ? -0.877 -6.214 12.258 1.00 94.75 77 PHE A O 1
ATOM 654 N N . ILE A 1 78 ? -2.822 -5.091 12.142 1.00 93.25 78 ILE A N 1
ATOM 655 C CA . ILE A 1 78 ? -2.270 -3.764 12.431 1.00 93.25 78 ILE A CA 1
ATOM 656 C C . ILE A 1 78 ? -2.696 -3.323 13.832 1.00 93.25 78 ILE A C 1
ATOM 658 O O . ILE A 1 78 ? -3.869 -3.404 14.200 1.00 93.25 78 ILE A O 1
ATOM 662 N N . THR A 1 79 ? -1.730 -2.825 14.604 1.00 95.88 79 THR A N 1
ATOM 663 C CA . THR A 1 79 ? -1.945 -2.161 15.895 1.00 95.88 79 THR A CA 1
ATOM 664 C C . THR A 1 79 ? -1.600 -0.679 15.749 1.00 95.88 79 THR A C 1
ATOM 666 O O . THR A 1 79 ? -0.560 -0.342 15.190 1.00 95.88 79 THR A O 1
ATOM 669 N N . ILE A 1 80 ? -2.493 0.194 16.214 1.00 95.38 80 ILE A N 1
ATOM 670 C CA . ILE A 1 80 ? -2.341 1.652 16.215 1.00 95.38 80 ILE A CA 1
ATOM 671 C C . ILE A 1 80 ? -2.363 2.109 17.671 1.00 95.38 80 ILE A C 1
ATOM 673 O O . ILE A 1 80 ? -3.362 1.901 18.364 1.00 95.38 80 ILE A O 1
ATOM 677 N N . GLU A 1 81 ? -1.279 2.740 18.107 1.00 95.31 81 GLU A N 1
ATOM 678 C CA . GLU A 1 81 ? -1.074 3.224 19.475 1.00 95.31 81 GLU A CA 1
ATOM 679 C C . GLU A 1 81 ? -0.931 4.749 19.483 1.00 95.31 81 GLU A C 1
ATOM 681 O O . GLU A 1 81 ? -0.630 5.363 18.456 1.00 95.31 81 GLU A O 1
ATOM 686 N N . GLU A 1 82 ? -1.207 5.361 20.634 1.00 88.94 82 GLU A N 1
ATOM 687 C CA . GLU A 1 82 ? -0.872 6.767 20.868 1.00 88.94 82 GLU A CA 1
ATOM 688 C C . GLU A 1 82 ? 0.649 6.898 21.031 1.00 88.94 82 GLU A C 1
ATOM 690 O O . GLU A 1 82 ? 1.300 5.971 21.514 1.00 88.94 82 GLU A O 1
ATOM 695 N N . ALA A 1 83 ? 1.201 8.018 20.562 1.00 77.38 83 ALA A N 1
ATOM 696 C CA . ALA A 1 83 ? 2.637 8.294 20.602 1.00 77.38 83 ALA A CA 1
ATOM 697 C C . ALA A 1 83 ? 3.107 8.755 21.987 1.00 77.38 83 ALA A C 1
ATOM 699 O O . ALA A 1 83 ? 2.316 9.437 22.679 1.00 77.38 83 ALA A O 1
#

Sequence (83 aa):
MSSDPQLIRTPEIEVVEGVHPLPKEGTEGRPEFETQRYADHYWRTTVKRPGKVVYHFSFQILDRHRQLKGYVQWDPFITIEEA

Foldseek 3Di:
DDPPPCQKDQWDKDKDKDKDWDADPPPPPDRDTDIDIDIDIDTDIGGPDWDKDWDKDKDFDADPVRHTPDIDIDTDIDGGDDD

Radius of gyration: 19.8 Å; chains: 1; bounding box: 58×24×43 Å

Organism: Streptomyces collinus (NCBI:txid42684)

InterPro domains:
  IPR021087 Uncharacterised protein family PixA/AidA [PF12306] (3-80)
  IPR038712 PixA-like superfamily [G3DSA:2.60.40.3910] (1-81)